Protein AF-B9RC87-F1 (afdb_monomer)

Organism: Ricinus communis (NCBI:txid3988)

Foldseek 3Di:
DEAEDQADEQDVVNVRDHDHHPVQSCQQVVVVVPDDPPDDPPFYDHRNDTDDD

Nearest PDB structures (foldseek):
  5o98-assembly1_A  TM=9.236E-01  e=2.258E-04  Catharanthus roseus
  5o98-assembly2_B  TM=9.272E-01  e=6.503E-04  Catharanthus roseus
  3o26-assembly1_A  TM=8.943E-01  e=2.546E-02  Papaver somniferum
  5ldg-assembly1_A  TM=8.922E-01  e=3.887E-02  Mentha x piperita

Mean predicted aligned error: 3.85 Å

Radius of gyration: 12.15 Å; Cα contacts (8 Å, |Δi|>4): 72; chains: 1; bounding box: 24×18×35 Å

Solvent-accessible surface area (backbone atoms only — not comparable to full-atom values): 3280 Å² total; per-residue (Å²): 112,61,48,72,53,79,72,60,33,36,34,80,94,49,72,60,39,58,88,31,49,58,73,64,57,43,49,32,61,52,52,64,75,66,50,59,94,90,46,94,64,66,47,39,22,57,56,85,41,82,48,83,135

Structure (mmCIF, N/CA/C/O backbone):
data_AF-B9RC87-F1
#
_entry.id   AF-B9RC87-F1
#
loop_
_atom_site.group_PDB
_atom_site.id
_atom_site.type_symbol
_atom_site.label_atom_id
_atom_site.label_alt_id
_atom_site.label_comp_id
_atom_site.label_asym_id
_atom_site.label_entity_id
_atom_site.label_seq_id
_atom_site.pdbx_PDB_ins_code
_atom_site.Cartn_x
_atom_site.Cartn_y
_atom_site.Cartn_z
_atom_site.occupancy
_atom_site.B_iso_or_equiv
_atom_site.auth_seq_id
_atom_site.auth_comp_id
_atom_site.auth_asym_id
_atom_site.auth_atom_id
_atom_site.pdbx_PDB_model_num
ATOM 1 N N . MET A 1 1 ? 10.264 -6.157 -8.188 1.00 77.00 1 MET A N 1
ATOM 2 C CA . MET A 1 1 ? 9.582 -6.107 -6.875 1.00 77.00 1 MET A CA 1
ATOM 3 C C . MET A 1 1 ? 9.281 -4.651 -6.562 1.00 77.00 1 MET A C 1
ATOM 5 O O . MET A 1 1 ? 10.224 -3.875 -6.516 1.00 77.00 1 MET A O 1
ATOM 9 N N . SER A 1 2 ? 8.011 -4.271 -6.446 1.00 85.44 2 SER A N 1
ATOM 10 C CA . SER A 1 2 ? 7.588 -2.900 -6.109 1.00 85.44 2 SER A CA 1
ATOM 11 C C . SER A 1 2 ? 7.116 -2.850 -4.655 1.00 85.44 2 SER A C 1
ATOM 13 O O . SER A 1 2 ? 6.660 -3.865 -4.129 1.00 85.44 2 SER A O 1
ATOM 15 N N . LEU A 1 3 ? 7.258 -1.699 -4.002 1.00 87.50 3 LEU A N 1
ATOM 16 C CA . LEU A 1 3 ? 6.850 -1.475 -2.616 1.00 87.50 3 LEU A CA 1
ATOM 17 C C . LEU A 1 3 ? 5.518 -0.728 -2.577 1.00 87.50 3 LEU A C 1
ATOM 19 O O . LEU A 1 3 ? 5.249 0.119 -3.425 1.00 87.50 3 LEU A O 1
ATOM 23 N N . LEU A 1 4 ? 4.695 -1.036 -1.581 1.00 89.38 4 LEU A N 1
ATOM 24 C CA . LEU A 1 4 ? 3.391 -0.416 -1.390 1.00 89.38 4 LEU A CA 1
ATOM 25 C C . LEU A 1 4 ? 3.256 0.055 0.057 1.00 89.38 4 LEU A C 1
ATOM 27 O O . LEU A 1 4 ? 3.433 -0.741 0.981 1.00 89.38 4 LEU A O 1
ATOM 31 N N . SER A 1 5 ? 2.889 1.320 0.242 1.00 87.00 5 SER A N 1
ATOM 32 C CA . SER A 1 5 ? 2.386 1.8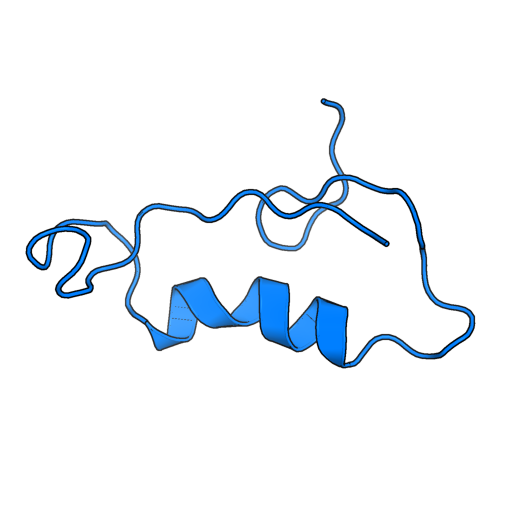03 1.524 1.00 87.00 5 SER A CA 1
ATOM 33 C C . SER A 1 5 ? 0.940 1.382 1.706 1.00 87.00 5 SER A C 1
ATOM 35 O O . SER A 1 5 ? 0.063 1.707 0.903 1.00 87.00 5 SER A O 1
ATOM 37 N N . ILE A 1 6 ? 0.704 0.622 2.769 1.00 83.12 6 ILE A N 1
ATOM 38 C CA . ILE A 1 6 ? -0.628 0.168 3.140 1.00 83.12 6 ILE A CA 1
ATOM 39 C C . ILE A 1 6 ? -1.221 1.223 4.074 1.00 83.12 6 ILE A C 1
ATOM 41 O O . ILE A 1 6 ? -0.700 1.469 5.162 1.00 83.12 6 ILE A O 1
ATOM 45 N N . GLN A 1 7 ? -2.318 1.847 3.648 1.00 86.75 7 GLN A N 1
ATOM 46 C CA . GLN A 1 7 ? -3.091 2.753 4.498 1.00 86.75 7 GLN A CA 1
ATOM 47 C C . GLN A 1 7 ? -3.771 2.005 5.655 1.00 86.75 7 GLN A C 1
ATOM 49 O O . GLN A 1 7 ? -3.857 0.781 5.658 1.00 86.75 7 GLN A O 1
ATOM 54 N N . LEU A 1 8 ? -4.282 2.727 6.659 1.00 92.81 8 LEU A N 1
ATOM 55 C CA . LEU A 1 8 ? -4.897 2.095 7.828 1.00 92.81 8 LEU A CA 1
ATOM 56 C C . LEU A 1 8 ? -6.278 1.502 7.492 1.00 92.81 8 LEU A C 1
ATOM 58 O O . LEU A 1 8 ? -7.271 2.222 7.337 1.00 92.81 8 LEU A O 1
ATOM 62 N N . VAL A 1 9 ? -6.322 0.173 7.417 1.00 95.00 9 VAL A N 1
ATOM 63 C CA . VAL A 1 9 ? -7.506 -0.633 7.094 1.00 95.00 9 VAL A CA 1
ATOM 64 C C . VAL A 1 9 ? -8.126 -1.209 8.362 1.00 95.00 9 VAL A C 1
ATOM 66 O O . VAL A 1 9 ? -7.403 -1.701 9.225 1.00 95.00 9 VAL A O 1
ATOM 69 N N . LYS A 1 10 ? -9.458 -1.224 8.455 1.00 97.00 10 LYS A N 1
ATOM 70 C CA . LYS A 1 10 ? -10.212 -1.884 9.530 1.00 97.00 10 LYS A CA 1
ATOM 71 C C . LYS A 1 10 ? -10.058 -3.403 9.435 1.00 97.00 10 LYS A C 1
ATOM 73 O O . LYS A 1 10 ? -10.745 -4.058 8.658 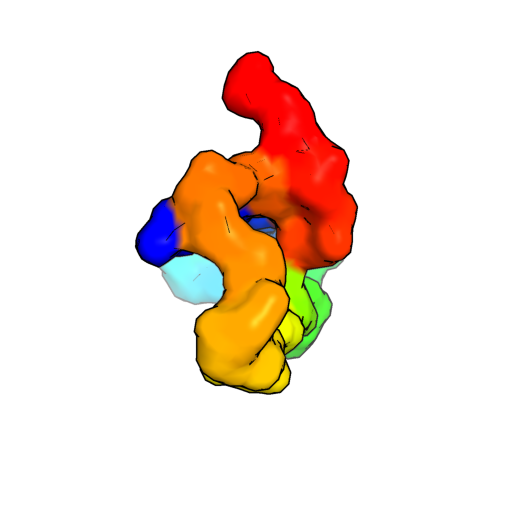1.00 97.00 10 LYS A O 1
ATOM 78 N N . THR A 1 11 ? -9.145 -3.955 10.220 1.00 95.06 11 THR A N 1
ATOM 79 C CA . THR A 1 11 ? -8.859 -5.392 10.306 1.00 95.06 11 THR A CA 1
ATOM 80 C C . THR A 1 11 ? -8.629 -5.772 11.762 1.00 95.06 11 THR A C 1
ATOM 82 O O . THR A 1 11 ? -8.430 -4.902 12.608 1.00 95.06 11 THR A O 1
ATOM 85 N N . GLU A 1 12 ? -8.589 -7.062 12.082 1.00 97.25 12 GLU A N 1
ATOM 86 C CA . GLU A 1 12 ? -8.247 -7.494 13.443 1.00 97.25 12 GLU A CA 1
ATOM 87 C C . GLU A 1 12 ? -6.848 -7.023 13.872 1.00 97.25 12 GLU A C 1
ATOM 89 O O . GLU A 1 12 ? -6.663 -6.633 15.022 1.00 97.25 12 GLU A O 1
ATOM 94 N N . LEU A 1 13 ? -5.892 -6.948 12.936 1.00 94.75 13 LEU A N 1
ATOM 95 C CA . LEU A 1 13 ? -4.538 -6.438 13.182 1.00 94.75 13 LEU A CA 1
ATOM 96 C C . LEU A 1 13 ? -4.541 -4.983 13.669 1.00 94.75 13 LEU A C 1
ATOM 98 O O . LEU A 1 13 ? -3.718 -4.603 14.498 1.00 94.75 13 LEU A O 1
ATOM 102 N N . THR A 1 14 ? -5.476 -4.173 13.176 1.00 95.88 14 THR A N 1
ATOM 103 C CA . THR A 1 14 ?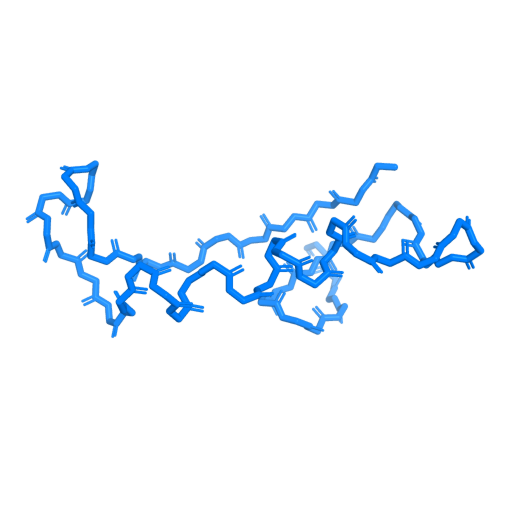 -5.648 -2.774 13.586 1.00 95.88 14 THR A CA 1
ATOM 104 C C . THR A 1 14 ? -6.692 -2.614 14.697 1.00 95.88 14 THR A C 1
ATOM 106 O O . THR A 1 14 ? -7.075 -1.492 15.036 1.00 95.88 14 THR A O 1
ATOM 109 N N . GLY A 1 15 ? -7.189 -3.715 15.276 1.00 96.56 15 GLY A N 1
ATOM 110 C CA . GLY A 1 15 ? -8.262 -3.691 16.272 1.00 96.56 15 GLY A CA 1
ATOM 111 C C . GLY A 1 15 ? -9.570 -3.117 15.722 1.00 96.56 15 GLY A C 1
ATOM 112 O O . GLY A 1 15 ? -10.286 -2.426 16.441 1.00 96.56 15 GLY A O 1
ATOM 113 N N . ASN A 1 16 ? -9.851 -3.348 14.437 1.00 95.06 16 ASN A N 1
ATOM 114 C CA . ASN A 1 16 ? -10.952 -2.758 13.671 1.00 95.06 16 ASN A CA 1
ATOM 115 C C . ASN A 1 16 ? -10.924 -1.218 13.596 1.00 95.06 16 ASN A C 1
ATOM 117 O O . ASN A 1 16 ? -11.942 -0.592 13.293 1.00 95.06 16 ASN A O 1
ATOM 121 N N . ASN A 1 17 ? -9.757 -0.602 13.815 1.00 93.81 17 ASN A N 1
ATOM 122 C CA . ASN A 1 17 ? -9.541 0.829 13.611 1.00 93.81 17 ASN A CA 1
ATOM 123 C C . ASN A 1 17 ? -9.020 1.113 12.197 1.00 93.81 17 ASN A C 1
ATOM 125 O O . ASN A 1 17 ? -8.362 0.283 11.574 1.00 93.81 17 ASN A O 1
ATOM 129 N N . GLY A 1 18 ? -9.298 2.311 11.692 1.00 92.50 18 GLY A N 1
ATOM 130 C CA . GLY A 1 18 ? -8.890 2.740 10.358 1.00 92.50 18 GLY A CA 1
ATOM 131 C C . GLY A 1 18 ? -10.013 3.418 9.595 1.00 92.50 18 GLY A C 1
ATOM 132 O O . GLY A 1 18 ? -11.184 3.346 9.977 1.00 92.50 18 GLY A O 1
ATOM 133 N N . ASN A 1 19 ? -9.643 4.077 8.503 1.00 94.06 19 ASN A N 1
ATOM 134 C CA . ASN A 1 19 ? -10.596 4.806 7.670 1.00 94.06 19 ASN A CA 1
ATOM 135 C C . ASN A 1 19 ? -11.069 3.971 6.480 1.00 94.06 19 ASN A C 1
ATOM 137 O O . ASN A 1 19 ? -12.134 4.259 5.945 1.00 94.06 19 ASN A O 1
ATOM 141 N N . LEU A 1 20 ? -10.317 2.933 6.107 1.00 94.75 20 LEU A N 1
ATOM 142 C CA . LEU A 1 20 ? -10.643 2.064 4.983 1.00 94.75 20 LEU A CA 1
ATOM 143 C C . LEU A 1 20 ? -11.259 0.743 5.434 1.00 94.75 20 LEU A C 1
ATOM 145 O O . LEU A 1 20 ? -10.878 0.171 6.457 1.00 94.75 20 LEU A O 1
ATOM 149 N N . THR A 1 21 ? -12.172 0.229 4.625 1.00 95.31 21 THR A N 1
ATOM 150 C CA . THR A 1 21 ? -12.600 -1.176 4.647 1.00 95.31 21 THR A CA 1
ATOM 151 C C . THR A 1 21 ? -11.517 -2.096 4.062 1.00 95.31 21 THR A C 1
ATOM 153 O O . THR A 1 21 ? -10.672 -1.624 3.289 1.00 95.31 21 THR A O 1
ATOM 156 N N . PRO A 1 22 ? -11.521 -3.404 4.392 1.00 94.88 22 PRO A N 1
ATOM 157 C CA . PRO A 1 22 ? -10.642 -4.392 3.759 1.00 94.88 22 PRO A CA 1
ATOM 158 C C . PRO A 1 22 ? -10.636 -4.317 2.230 1.00 94.88 22 PRO A C 1
ATOM 160 O O . PRO A 1 22 ? -9.572 -4.342 1.611 1.00 94.88 22 PRO A O 1
ATOM 163 N N . GLU A 1 23 ? -11.807 -4.149 1.623 1.00 94.62 23 GLU A N 1
ATOM 164 C CA . GLU A 1 23 ? -11.982 -4.072 0.175 1.00 94.62 23 GLU A CA 1
ATOM 165 C C . GLU A 1 23 ? -11.333 -2.814 -0.416 1.00 94.62 23 GLU A C 1
ATOM 167 O O . GLU A 1 23 ? -10.729 -2.872 -1.487 1.00 94.62 23 GLU A O 1
ATOM 172 N N . GLU A 1 24 ? -11.427 -1.672 0.271 1.00 93.81 24 GLU A N 1
ATOM 173 C C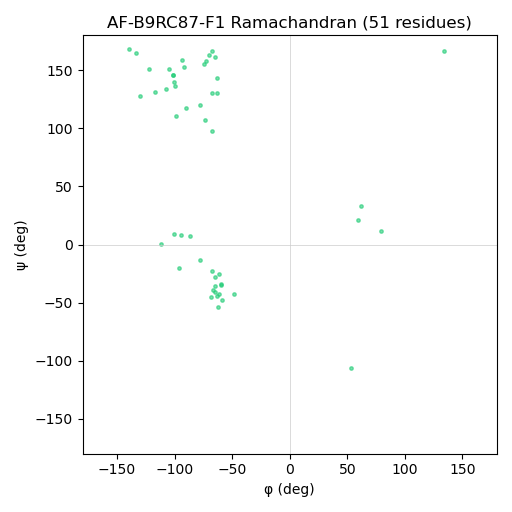A . GLU A 1 24 ? -10.781 -0.426 -0.154 1.00 93.81 24 GLU A CA 1
ATOM 174 C C . GLU A 1 24 ? -9.258 -0.513 -0.041 1.00 93.81 24 GLU A C 1
ATOM 176 O O . GLU A 1 24 ? -8.558 -0.165 -0.995 1.00 93.81 24 GLU A O 1
ATOM 181 N N . GLY A 1 25 ? -8.746 -1.040 1.075 1.00 92.38 25 GLY A N 1
ATOM 182 C CA . GLY A 1 25 ? -7.309 -1.232 1.287 1.00 92.38 25 GLY A CA 1
ATOM 183 C C . GLY A 1 25 ? -6.672 -2.247 0.332 1.00 92.38 25 GLY A C 1
ATOM 184 O O . GLY A 1 25 ? -5.497 -2.127 -0.011 1.00 92.38 25 GLY A O 1
ATOM 185 N N . ALA A 1 26 ? -7.448 -3.220 -0.156 1.00 92.88 26 ALA A N 1
ATOM 186 C CA . ALA A 1 26 ? -6.972 -4.252 -1.075 1.00 92.88 26 ALA A CA 1
ATOM 187 C C . ALA A 1 26 ? -6.833 -3.788 -2.538 1.00 92.88 26 ALA A C 1
ATOM 189 O O . ALA A 1 26 ? -6.189 -4.472 -3.335 1.00 92.88 26 ALA A O 1
ATOM 190 N N . ARG A 1 27 ? -7.380 -2.627 -2.924 1.00 91.94 27 ARG A N 1
ATOM 191 C CA . ARG A 1 27 ? -7.367 -2.165 -4.330 1.00 91.94 27 ARG A CA 1
ATOM 192 C C . ARG A 1 27 ? -5.958 -2.026 -4.903 1.00 91.94 27 ARG A C 1
ATOM 194 O O . ARG A 1 27 ? -5.686 -2.502 -6.003 1.00 91.94 27 ARG A O 1
ATOM 201 N N . ALA A 1 28 ? -5.073 -1.376 -4.157 1.00 90.19 28 ALA A N 1
ATOM 202 C CA . ALA A 1 28 ? -3.686 -1.159 -4.545 1.00 90.19 28 ALA A CA 1
ATOM 203 C C . ALA A 1 28 ? -2.877 -2.460 -4.717 1.00 90.19 28 ALA A C 1
ATOM 205 O O . ALA A 1 28 ? -2.328 -2.667 -5.804 1.00 90.19 28 ALA A O 1
ATOM 206 N N . PRO A 1 29 ? -2.824 -3.374 -3.725 1.00 91.56 29 PRO A N 1
ATOM 207 C CA . PRO A 1 29 ? -2.069 -4.615 -3.871 1.00 91.56 29 PRO A CA 1
ATOM 208 C C . PRO A 1 29 ? -2.655 -5.525 -4.955 1.00 91.56 29 PRO A C 1
ATOM 210 O O . PRO A 1 29 ? -1.889 -6.131 -5.701 1.00 91.56 29 PRO A O 1
ATOM 213 N N . VAL A 1 30 ? -3.985 -5.573 -5.115 1.00 93.56 30 VAL A N 1
ATOM 214 C CA . VAL A 1 30 ? -4.623 -6.327 -6.209 1.00 93.56 30 VAL A CA 1
ATOM 215 C C . VAL A 1 30 ? -4.227 -5.754 -7.569 1.00 93.56 30 VAL A C 1
ATOM 217 O O . VAL A 1 30 ? -3.859 -6.510 -8.462 1.00 93.56 30 VAL A O 1
ATOM 220 N N . ARG A 1 31 ? -4.233 -4.426 -7.737 1.00 90.19 31 ARG A N 1
ATOM 221 C CA . ARG A 1 31 ? -3.796 -3.794 -8.989 1.00 90.19 31 ARG A CA 1
ATOM 222 C C . ARG A 1 31 ? -2.331 -4.098 -9.302 1.00 90.19 31 ARG A C 1
ATOM 224 O O . ARG A 1 31 ? -2.025 -4.386 -10.452 1.00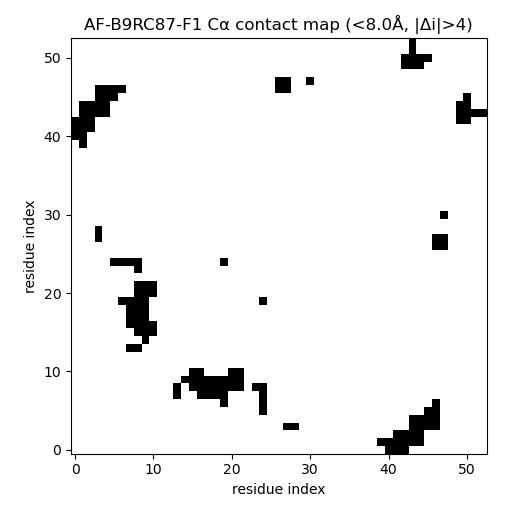 90.19 31 ARG A O 1
ATOM 231 N N . LEU A 1 32 ? -1.450 -4.050 -8.301 1.00 89.94 32 LEU A N 1
ATOM 232 C CA . LEU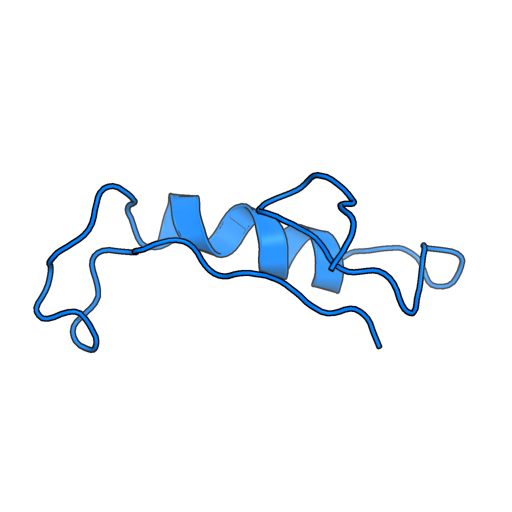 A 1 32 ? -0.029 -4.374 -8.469 1.00 89.94 32 LEU A CA 1
ATOM 233 C C . LEU A 1 32 ? 0.188 -5.844 -8.842 1.00 89.94 32 LEU A C 1
ATOM 235 O O . LEU A 1 32 ? 1.005 -6.130 -9.711 1.00 89.94 32 LEU A O 1
ATOM 239 N N . ALA A 1 33 ? -0.560 -6.763 -8.227 1.00 91.50 33 ALA A N 1
ATOM 240 C CA . ALA A 1 33 ? -0.491 -8.192 -8.530 1.00 91.50 33 ALA A CA 1
ATOM 241 C C . ALA A 1 33 ? -1.009 -8.544 -9.937 1.00 91.50 33 ALA A C 1
ATOM 243 O O . ALA A 1 33 ? -0.645 -9.586 -10.473 1.00 91.50 33 ALA A O 1
ATOM 244 N N . LEU A 1 34 ? -1.858 -7.691 -10.517 1.00 92.94 34 LEU A N 1
ATOM 245 C CA . LEU A 1 34 ? -2.449 -7.864 -11.847 1.00 92.94 34 LEU A CA 1
ATOM 246 C C . LEU A 1 34 ? -1.759 -7.028 -12.936 1.00 92.94 34 LEU A C 1
ATOM 248 O O . LEU A 1 34 ? -2.283 -6.931 -14.047 1.00 92.94 34 LEU A O 1
ATOM 252 N N . LEU A 1 35 ? -0.622 -6.389 -12.639 1.00 90.06 35 LEU A N 1
ATOM 253 C CA . LEU A 1 35 ? 0.153 -5.704 -13.671 1.00 90.06 35 LEU A CA 1
ATOM 254 C C . LEU A 1 35 ? 0.655 -6.713 -14.718 1.00 90.06 35 LEU A C 1
ATOM 256 O O . LEU A 1 35 ? 1.012 -7.834 -14.357 1.00 90.06 35 LEU A O 1
ATOM 260 N N . PRO A 1 36 ? 0.699 -6.323 -16.004 1.00 90.94 36 PRO A N 1
ATOM 261 C CA . PRO A 1 36 ? 1.325 -7.145 -17.031 1.00 90.94 36 PRO A CA 1
ATOM 262 C C . PRO A 1 36 ? 2.835 -7.272 -16.770 1.00 90.94 36 PRO A C 1
ATOM 264 O O . PRO A 1 36 ? 3.417 -6.468 -16.040 1.00 90.94 36 PRO A O 1
ATOM 267 N N . ASP A 1 37 ? 3.477 -8.270 -17.379 1.00 88.06 37 ASP A N 1
ATOM 268 C CA . ASP A 1 37 ? 4.904 -8.562 -17.163 1.00 88.06 37 ASP A CA 1
ATOM 269 C C . ASP A 1 37 ? 5.835 -7.405 -17.576 1.00 88.06 37 ASP A C 1
ATOM 271 O O . ASP A 1 37 ? 6.938 -7.271 -17.046 1.00 88.06 37 ASP A O 1
ATOM 275 N N . ASP A 1 38 ? 5.392 -6.546 -18.500 1.00 88.00 38 ASP A N 1
ATOM 276 C CA . ASP A 1 38 ? 6.071 -5.313 -18.919 1.00 88.00 38 ASP A CA 1
ATOM 277 C C . ASP A 1 38 ? 5.718 -4.092 -18.042 1.00 88.00 38 ASP A C 1
ATOM 279 O O . ASP A 1 38 ? 6.112 -2.960 -18.335 1.00 88.00 38 ASP A O 1
ATOM 283 N N . GLY A 1 39 ? 4.989 -4.314 -16.948 1.00 82.94 39 GLY A N 1
ATOM 284 C CA . GLY A 1 39 ? 4.586 -3.302 -15.984 1.00 82.94 39 GLY A CA 1
ATOM 285 C C . GLY A 1 39 ? 5.743 -2.745 -15.141 1.00 82.94 39 GLY A C 1
ATOM 286 O O . GLY A 1 39 ? 6.825 -3.331 -15.037 1.00 82.94 39 GLY A O 1
ATOM 287 N N . PRO A 1 40 ? 5.533 -1.585 -14.495 1.00 82.88 40 PRO A N 1
ATOM 288 C CA . PRO A 1 40 ? 6.573 -0.918 -13.724 1.00 82.88 40 PRO A CA 1
ATOM 289 C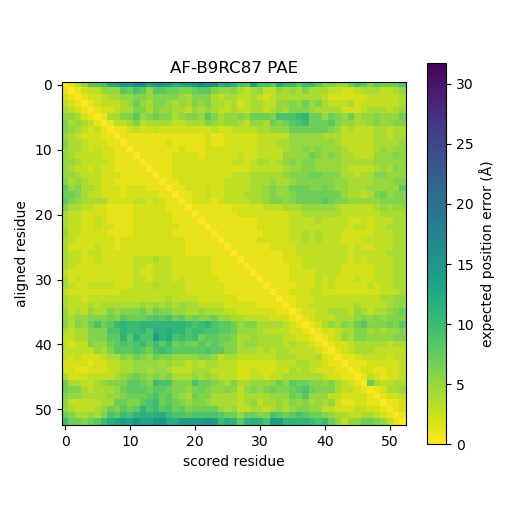 C . PRO A 1 40 ? 7.037 -1.767 -12.531 1.00 82.88 40 PRO A C 1
ATOM 291 O O . PRO A 1 40 ? 6.234 -2.218 -11.711 1.00 82.88 40 PRO A O 1
ATOM 294 N N . SER A 1 41 ? 8.355 -1.922 -12.388 1.00 86.75 41 SER A N 1
ATOM 295 C CA . SER A 1 41 ? 8.978 -2.637 -11.271 1.00 86.75 41 SER A CA 1
ATOM 296 C C . SER A 1 41 ? 9.953 -1.741 -10.502 1.00 86.75 41 SER A C 1
ATOM 298 O O . SER A 1 41 ? 10.536 -0.822 -11.072 1.00 86.75 41 SER A O 1
ATOM 300 N N . GLY A 1 42 ? 10.130 -1.997 -9.202 1.00 88.31 42 GLY A N 1
ATOM 301 C CA . GLY A 1 42 ? 11.099 -1.264 -8.374 1.00 88.31 42 GLY A CA 1
ATOM 302 C C . GLY A 1 42 ? 10.627 0.116 -7.908 1.00 88.31 42 GLY A C 1
ATOM 303 O O . GLY A 1 42 ? 11.432 0.884 -7.392 1.00 88.31 42 GLY A O 1
ATOM 304 N N . LEU A 1 43 ? 9.342 0.433 -8.079 1.00 89.94 43 LEU A N 1
ATOM 305 C CA . LEU A 1 43 ? 8.746 1.684 -7.613 1.00 89.94 43 LEU A CA 1
ATOM 306 C C . LEU A 1 43 ? 8.125 1.524 -6.225 1.00 89.94 43 LEU A C 1
ATOM 308 O O . LEU A 1 43 ? 7.776 0.416 -5.810 1.00 89.94 43 LEU A O 1
ATOM 312 N N . TYR A 1 44 ? 7.953 2.651 -5.544 1.00 89.88 44 TYR A N 1
ATOM 313 C CA . TYR A 1 44 ? 7.108 2.775 -4.368 1.00 89.88 44 TYR A CA 1
ATOM 314 C C . TYR A 1 44 ? 5.765 3.388 -4.758 1.00 89.88 44 TYR A C 1
ATOM 316 O O . TYR A 1 44 ? 5.712 4.343 -5.535 1.00 89.88 44 TYR A O 1
ATOM 324 N N . PHE A 1 45 ? 4.688 2.822 -4.225 1.00 88.81 45 PHE A N 1
ATOM 325 C CA . PHE A 1 45 ? 3.331 3.303 -4.428 1.00 88.81 45 PHE A CA 1
ATOM 3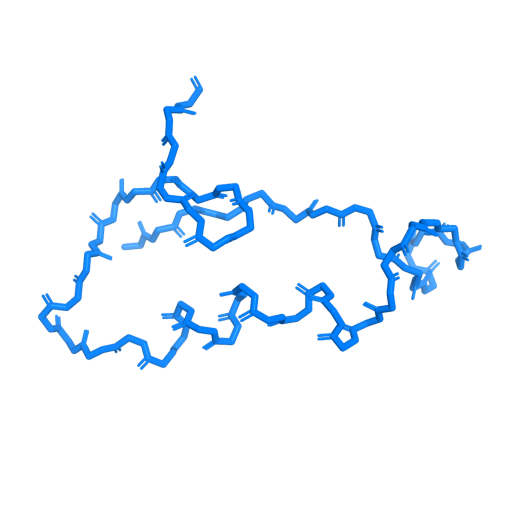26 C C . PHE A 1 45 ? 2.722 3.743 -3.096 1.00 88.81 45 PHE A C 1
ATOM 328 O O . PHE A 1 45 ? 2.757 2.992 -2.118 1.00 88.81 45 PHE A O 1
ATOM 335 N N . ASP A 1 46 ? 2.125 4.933 -3.079 1.00 88.50 46 ASP A N 1
ATOM 336 C CA . ASP A 1 46 ? 1.177 5.341 -2.043 1.00 88.50 46 ASP A CA 1
ATOM 337 C C . ASP A 1 46 ? -0.232 5.125 -2.602 1.00 88.50 46 ASP A C 1
ATOM 339 O O . ASP A 1 46 ? -0.647 5.761 -3.575 1.00 88.50 46 ASP A O 1
ATOM 343 N N . ASN A 1 47 ? -0.941 4.139 -2.051 1.00 82.06 47 ASN A N 1
ATOM 344 C CA . ASN A 1 47 ? -2.115 3.542 -2.684 1.00 82.06 47 ASN A CA 1
ATOM 345 C C . ASN A 1 47 ? -1.830 3.068 -4.120 1.00 82.06 47 ASN A C 1
ATOM 347 O O . ASN A 1 47 ? -1.209 2.035 -4.337 1.00 82.06 47 ASN A O 1
ATOM 351 N N . VAL A 1 48 ? -2.339 3.798 -5.113 1.00 80.31 48 VAL A N 1
ATOM 352 C CA . VAL A 1 48 ? -2.297 3.444 -6.536 1.00 80.31 48 VAL A CA 1
ATOM 353 C C . VAL A 1 48 ? -1.401 4.374 -7.349 1.00 80.31 48 VAL A C 1
ATOM 355 O O . VAL A 1 48 ? -1.298 4.198 -8.564 1.00 80.31 48 VAL A O 1
ATOM 358 N N . GLU A 1 49 ? -0.774 5.353 -6.700 1.00 84.00 49 GLU A N 1
ATOM 359 C CA . GLU A 1 49 ? 0.073 6.349 -7.346 1.00 84.00 49 GLU A CA 1
ATOM 360 C C . GLU A 1 49 ? 1.538 6.084 -7.022 1.00 84.00 49 GLU A C 1
ATOM 362 O O . GLU A 1 49 ? 1.900 5.816 -5.876 1.00 84.00 49 GLU A O 1
ATOM 367 N N . ALA A 1 50 ? 2.385 6.134 -8.050 1.00 86.12 50 ALA A N 1
ATOM 368 C CA . ALA A 1 50 ? 3.823 6.054 -7.858 1.00 86.12 50 ALA A CA 1
ATOM 369 C C . ALA A 1 50 ? 4.294 7.315 -7.129 1.00 86.12 50 ALA A C 1
ATOM 371 O O . ALA A 1 50 ? 3.960 8.429 -7.533 1.00 86.12 50 ALA A O 1
ATOM 372 N N . SER A 1 51 ? 5.077 7.129 -6.073 1.00 87.94 51 SER A N 1
ATOM 373 C CA . SER A 1 51 ? 5.554 8.213 -5.222 1.00 87.94 51 SER A CA 1
ATOM 374 C C . SER A 1 51 ? 7.048 8.072 -4.943 1.00 87.94 51 SER A C 1
ATOM 376 O O . SER A 1 51 ? 7.652 7.020 -5.177 1.00 87.94 51 SER A O 1
ATOM 378 N N . SER A 1 52 ? 7.658 9.149 -4.457 1.00 85.75 52 SER A N 1
ATOM 379 C CA . SER A 1 52 ? 9.004 9.107 -3.890 1.00 85.75 52 SER A CA 1
ATOM 380 C C . SER A 1 52 ? 8.988 8.459 -2.504 1.00 85.75 52 SER A C 1
ATOM 382 O O . SER A 1 52 ? 7.968 8.480 -1.815 1.00 85.75 52 SER A O 1
ATOM 384 N N . PHE A 1 53 ? 10.135 7.903 -2.114 1.00 76.00 53 PHE A N 1
ATOM 385 C CA . PHE A 1 53 ? 10.379 7.380 -0.768 1.00 76.00 53 PHE A CA 1
ATOM 386 C C . PHE A 1 53 ? 10.424 8.482 0.292 1.00 76.00 53 PHE A C 1
ATOM 388 O O . PHE A 1 53 ? 10.860 9.607 -0.052 1.00 76.00 53 PHE A O 1
#

Secondary structure (DSSP, 8-state):
--EEEPP-B-SGGGTT-SSB-HHHHTHHHHHHHT--TTS--S-EEETTEEE--

pLDDT: mean 89.88, std 4.94, range [76.0, 97.25]

Sequence (53 aa):
MSLLSIQLVKTELTGNNGNLTPEEGARAPVRLALLPDD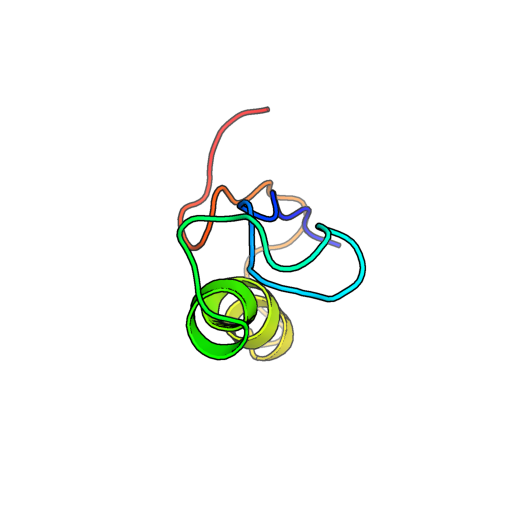GPSGLYFDNVEASSF